Protein AF-A0A382MLG8-F1 (afdb_monomer)

Sequence (31 aa):
MNKTSLHNHHVALGAKMVNFGGFEMPVYYSG

Foldseek 3Di:
DAEDPCNVVCVVQQFDWDQDPNYTDGDDGPD

Structure (mmCIF, N/CA/C/O backbone):
data_AF-A0A382MLG8-F1
#
_entry.id   AF-A0A382MLG8-F1
#
loop_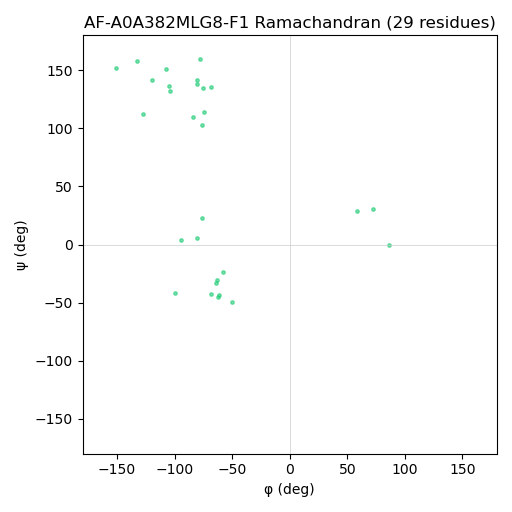
_atom_site.group_PDB
_atom_site.id
_atom_site.type_symbol
_atom_site.label_atom_id
_atom_site.label_alt_id
_atom_site.label_comp_id
_atom_site.label_asym_id
_atom_sit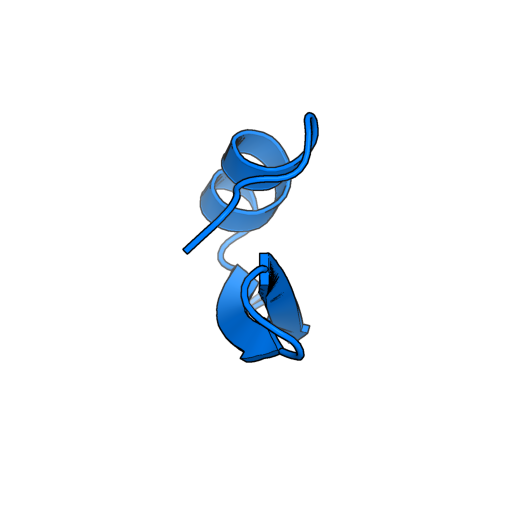e.label_entity_id
_atom_site.label_seq_id
_atom_site.pdbx_PDB_ins_code
_atom_site.Cartn_x
_atom_site.Cartn_y
_atom_site.Cartn_z
_atom_site.occupancy
_atom_site.B_iso_or_equiv
_atom_site.auth_seq_id
_atom_site.auth_comp_id
_atom_site.auth_asym_id
_atom_site.auth_atom_id
_atom_site.pdbx_PDB_model_num
ATOM 1 N N . MET A 1 1 ? -12.114 -8.146 5.969 1.00 71.81 1 MET A N 1
ATOM 2 C CA . MET A 1 1 ? -11.021 -7.169 5.796 1.00 71.81 1 MET A CA 1
ATOM 3 C C . MET A 1 1 ? -11.580 -5.998 5.018 1.00 71.81 1 MET A C 1
ATOM 5 O O . MET A 1 1 ? -12.194 -6.210 3.979 1.00 71.81 1 MET A O 1
ATOM 9 N N . ASN A 1 2 ? -11.457 -4.801 5.570 1.00 88.38 2 ASN A N 1
ATOM 10 C CA . ASN A 1 2 ? -11.945 -3.570 4.974 1.00 88.38 2 ASN A CA 1
ATOM 11 C C . ASN A 1 2 ? -10.944 -3.081 3.923 1.00 88.38 2 ASN A C 1
ATOM 13 O O . ASN A 1 2 ? -9.732 -3.184 4.107 1.00 88.38 2 ASN A O 1
ATOM 17 N N . LYS A 1 3 ? -11.449 -2.545 2.815 1.00 92.06 3 LYS A N 1
ATOM 18 C CA . LYS A 1 3 ? -10.627 -2.003 1.731 1.00 92.06 3 LYS A CA 1
ATOM 19 C C . LYS A 1 3 ? -10.676 -0.487 1.780 1.00 92.06 3 LYS A C 1
ATOM 21 O O . LYS A 1 3 ? -11.740 0.093 1.978 1.00 92.06 3 LYS A O 1
ATOM 26 N N . THR A 1 4 ? -9.528 0.150 1.607 1.00 91.06 4 THR A N 1
ATOM 27 C CA . THR A 1 4 ? -9.461 1.602 1.434 1.00 91.06 4 THR A CA 1
ATOM 28 C C . THR A 1 4 ? -9.860 1.968 0.004 1.00 91.06 4 THR A C 1
ATOM 30 O O . THR A 1 4 ? -9.780 1.137 -0.904 1.00 91.06 4 THR A O 1
ATOM 33 N N . SER A 1 5 ? -10.252 3.222 -0.233 1.00 93.75 5 SER A N 1
ATOM 34 C CA . SER A 1 5 ? -10.623 3.696 -1.576 1.00 93.75 5 SER A CA 1
ATOM 35 C C . SER A 1 5 ? -9.501 3.533 -2.611 1.00 93.75 5 SER A C 1
ATOM 37 O O . SER A 1 5 ? -9.771 3.420 -3.801 1.00 93.75 5 SER A O 1
ATOM 39 N N . LEU A 1 6 ? -8.242 3.478 -2.161 1.00 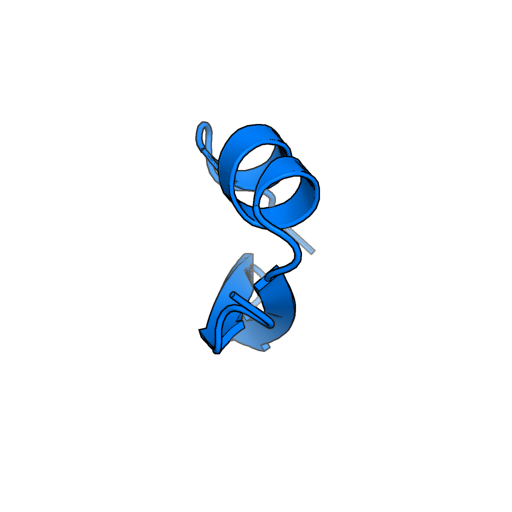93.88 6 LEU A N 1
ATOM 40 C CA . LEU A 1 6 ? -7.059 3.300 -3.007 1.00 93.88 6 LEU A CA 1
ATOM 41 C C . LEU A 1 6 ? -6.604 1.837 -3.132 1.00 93.88 6 LEU A C 1
ATOM 43 O O . LEU A 1 6 ? -5.606 1.573 -3.796 1.00 93.88 6 LEU A O 1
ATOM 47 N N . HIS A 1 7 ? -7.329 0.872 -2.554 1.00 93.88 7 HIS A N 1
ATOM 48 C CA . HIS A 1 7 ? -6.964 -0.550 -2.585 1.00 93.88 7 HIS A CA 1
ATOM 49 C C . HIS A 1 7 ? -6.635 -1.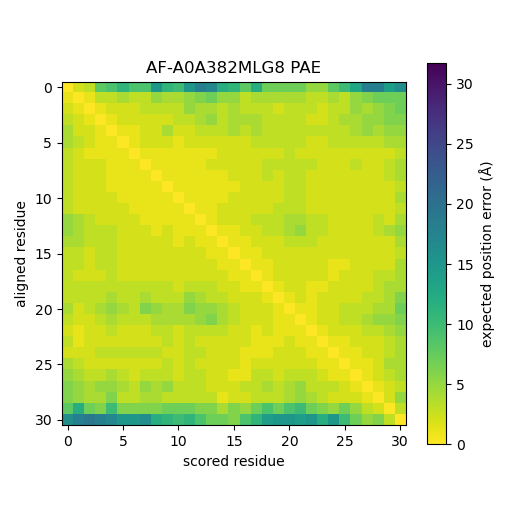046 -4.001 1.00 93.88 7 HIS A C 1
ATOM 51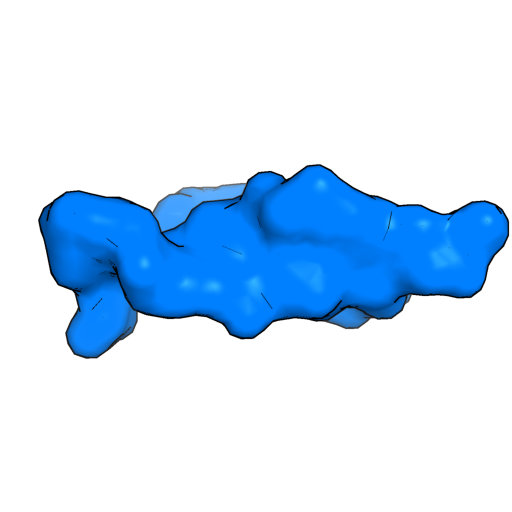 O O . HIS A 1 7 ? -5.569 -1.613 -4.227 1.00 93.88 7 HIS A O 1
ATOM 57 N N . ASN A 1 8 ? -7.506 -0.764 -4.974 1.00 94.06 8 ASN A N 1
ATOM 58 C CA . ASN A 1 8 ? -7.303 -1.193 -6.361 1.00 94.06 8 ASN A CA 1
ATOM 59 C C . ASN A 1 8 ? -6.064 -0.552 -6.998 1.00 94.06 8 ASN A C 1
ATOM 61 O O . ASN A 1 8 ? -5.401 -1.182 -7.815 1.00 94.06 8 ASN A O 1
ATOM 65 N N . HIS A 1 9 ? -5.736 0.684 -6.615 1.00 95.00 9 HIS A N 1
ATOM 66 C CA . HIS A 1 9 ? -4.547 1.369 -7.110 1.00 95.00 9 HIS A CA 1
ATOM 67 C C . HIS A 1 9 ? -3.273 0.708 -6.578 1.00 95.00 9 HIS A C 1
ATOM 69 O O . HIS A 1 9 ? -2.348 0.446 -7.338 1.00 95.00 9 HIS A O 1
ATOM 75 N N . HIS A 1 10 ? -3.257 0.351 -5.292 1.00 94.00 10 HIS A N 1
ATOM 76 C CA . HIS A 1 10 ? -2.138 -0.372 -4.696 1.00 94.00 10 HIS A CA 1
ATOM 77 C C . HIS A 1 10 ? -1.933 -1.743 -5.347 1.00 94.00 10 HIS A C 1
ATOM 79 O O . HIS A 1 10 ? -0.813 -2.083 -5.720 1.00 94.00 10 HIS A O 1
ATOM 85 N N . VAL A 1 11 ? -3.013 -2.499 -5.560 1.00 93.12 11 VAL A N 1
ATOM 86 C CA . VAL A 1 11 ? -2.948 -3.802 -6.241 1.00 93.12 11 VAL A CA 1
ATOM 87 C C . VAL A 1 11 ? -2.426 -3.655 -7.675 1.00 93.12 11 VAL A C 1
ATOM 89 O O . VAL A 1 11 ? -1.560 -4.423 -8.084 1.00 93.12 11 VAL A O 1
ATOM 92 N N . ALA A 1 12 ? -2.891 -2.646 -8.420 1.00 94.69 12 ALA A N 1
ATOM 93 C CA . ALA A 1 12 ? -2.436 -2.387 -9.788 1.00 94.69 12 ALA A CA 1
ATOM 94 C C . ALA A 1 12 ? -0.940 -2.031 -9.872 1.00 94.69 12 ALA A C 1
ATOM 96 O O . ALA A 1 12 ? -0.286 -2.366 -10.855 1.00 94.69 12 ALA A O 1
ATOM 97 N N . LEU A 1 13 ? -0.390 -1.400 -8.832 1.00 93.62 13 LEU A N 1
ATOM 98 C CA . LEU A 1 13 ? 1.039 -1.093 -8.707 1.00 93.62 13 LEU A CA 1
ATOM 99 C C . LEU A 1 13 ? 1.884 -2.291 -8.227 1.00 93.62 13 LEU A C 1
ATOM 101 O O . LEU A 1 13 ? 3.069 -2.125 -7.944 1.00 93.62 13 LEU A O 1
ATOM 105 N N . GLY A 1 14 ? 1.297 -3.484 -8.083 1.00 93.38 14 GLY A N 1
ATOM 106 C CA . GLY A 1 14 ? 2.003 -4.660 -7.568 1.00 93.38 14 GLY A CA 1
ATOM 107 C C . GLY A 1 14 ? 2.293 -4.574 -6.067 1.00 93.38 14 GLY A C 1
ATOM 108 O O . GLY A 1 14 ? 3.305 -5.086 -5.588 1.00 93.38 14 GLY A O 1
ATOM 109 N N . ALA A 1 15 ? 1.438 -3.894 -5.298 1.00 94.25 15 ALA A N 1
ATOM 110 C CA . ALA A 1 15 ? 1.607 -3.842 -3.856 1.00 94.25 15 ALA A CA 1
ATOM 111 C C . ALA A 1 15 ? 1.349 -5.201 -3.201 1.00 94.25 15 ALA A C 1
ATOM 113 O O . ALA A 1 15 ? 0.330 -5.856 -3.436 1.00 94.25 15 ALA A O 1
ATOM 114 N N . LYS A 1 16 ? 2.221 -5.574 -2.267 1.00 94.06 16 LYS A N 1
ATOM 115 C CA . LYS A 1 16 ? 1.958 -6.651 -1.318 1.00 94.06 16 LYS A CA 1
ATOM 116 C C . LYS A 1 16 ? 1.002 -6.151 -0.236 1.00 94.06 16 LYS A C 1
ATOM 118 O O . LYS A 1 16 ? 1.414 -5.429 0.675 1.00 94.06 16 LYS A O 1
ATOM 123 N N . MET A 1 17 ? -0.261 -6.548 -0.341 1.00 94.19 17 MET A N 1
ATOM 124 C CA . MET A 1 17 ? -1.310 -6.214 0.624 1.00 94.19 17 MET A CA 1
ATOM 125 C C . MET A 1 17 ? -1.248 -7.136 1.848 1.00 94.19 17 MET A C 1
ATOM 127 O O . MET A 1 17 ? -1.065 -8.347 1.712 1.00 94.19 17 MET A O 1
ATOM 131 N N . VAL A 1 18 ? -1.424 -6.578 3.046 1.00 94.25 18 VAL A N 1
ATOM 132 C CA . VAL A 1 18 ? -1.507 -7.339 4.304 1.00 94.25 18 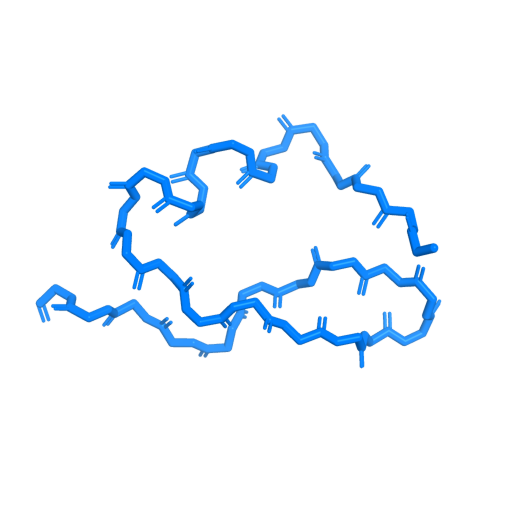VAL A CA 1
ATOM 133 C C . VAL A 1 18 ? -2.684 -6.874 5.155 1.00 94.25 18 VAL A C 1
ATOM 135 O O . VAL A 1 18 ? -3.155 -5.744 5.019 1.00 94.25 18 VAL A O 1
ATOM 138 N N . ASN A 1 19 ? -3.145 -7.745 6.058 1.00 93.88 19 ASN A N 1
ATOM 139 C CA . ASN A 1 19 ? -4.130 -7.376 7.068 1.00 93.88 19 ASN A CA 1
ATOM 140 C C . ASN A 1 19 ? -3.465 -6.533 8.159 1.00 93.88 19 ASN A C 1
ATOM 142 O O . ASN A 1 19 ? -2.631 -7.038 8.912 1.00 93.88 19 ASN A O 1
ATOM 146 N N . PHE A 1 20 ? -3.862 -5.272 8.263 1.00 91.50 20 PHE A N 1
ATOM 147 C CA . PHE A 1 20 ? -3.437 -4.375 9.324 1.00 91.50 20 PHE A CA 1
ATOM 148 C C . PHE A 1 20 ? -4.662 -3.749 9.985 1.00 91.50 20 PHE A C 1
ATOM 150 O O . PHE A 1 20 ? -5.403 -2.996 9.355 1.00 91.50 20 PHE A O 1
ATOM 157 N N . GLY A 1 21 ? -4.914 -4.097 11.251 1.00 91.19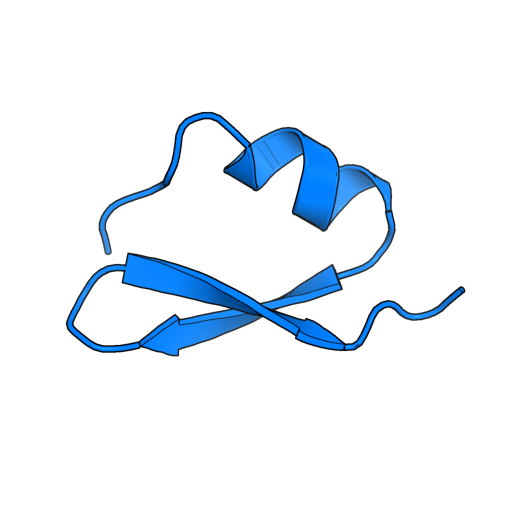 21 GLY A N 1
ATOM 158 C CA . GLY A 1 21 ? -6.047 -3.552 12.008 1.00 91.19 21 GLY A CA 1
ATOM 159 C C . GLY A 1 21 ? -7.413 -3.816 11.360 1.00 91.19 21 GLY A C 1
ATOM 160 O O . GLY A 1 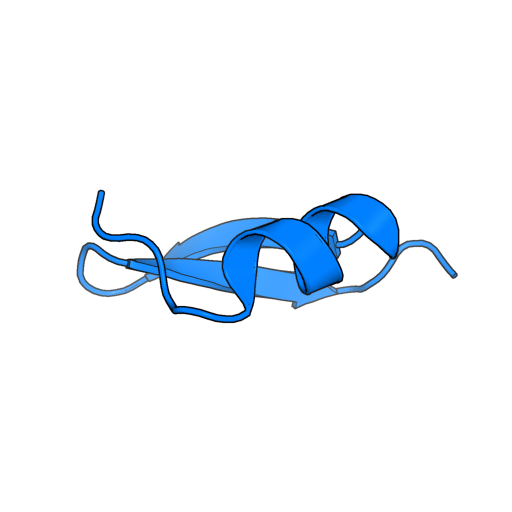21 ? -8.323 -3.005 11.497 1.00 91.19 21 GLY A O 1
ATOM 161 N N . GLY A 1 22 ? -7.551 -4.913 10.607 1.00 92.81 22 GLY A N 1
ATOM 162 C CA . GLY A 1 22 ? -8.775 -5.244 9.880 1.00 92.81 22 GLY A CA 1
ATOM 163 C C . GLY A 1 22 ? -8.883 -4.620 8.487 1.00 92.81 22 GLY A C 1
ATOM 164 O O . GLY A 1 22 ? -9.864 -4.912 7.804 1.00 92.81 22 GLY A O 1
ATOM 165 N N . PHE A 1 23 ? -7.901 -3.830 8.040 1.00 92.69 23 PHE A N 1
ATOM 166 C CA . PHE A 1 23 ? -7.833 -3.242 6.699 1.00 92.69 23 PHE A CA 1
ATOM 167 C C . PHE A 1 23 ? -6.767 -3.905 5.821 1.00 92.69 23 PHE A C 1
ATOM 169 O O . PHE A 1 23 ? -5.753 -4.389 6.318 1.00 92.69 23 PHE A O 1
ATOM 176 N N . GLU A 1 24 ? -6.981 -3.902 4.505 1.00 94.31 24 GLU A N 1
ATOM 177 C CA . GLU A 1 24 ? -5.952 -4.266 3.528 1.00 94.31 24 GLU A CA 1
ATOM 178 C C . GLU A 1 24 ? -5.061 -3.069 3.220 1.00 94.31 24 GLU A C 1
ATOM 180 O O . GLU A 1 24 ? -5.486 -2.123 2.552 1.00 94.31 24 GLU A O 1
ATOM 185 N N . MET A 1 25 ? -3.814 -3.142 3.681 1.00 93.69 25 MET A N 1
ATOM 186 C CA . MET A 1 25 ? -2.819 -2.081 3.532 1.00 93.69 25 MET A CA 1
ATOM 187 C C . MET A 1 25 ? -1.601 -2.581 2.741 1.00 93.69 25 MET A C 1
ATOM 189 O O . MET A 1 25 ? -1.183 -3.725 2.939 1.00 93.69 25 MET A O 1
ATOM 193 N N . PRO A 1 26 ? -1.013 -1.757 1.858 1.00 93.81 26 PRO A N 1
ATOM 194 C CA . PRO A 1 26 ? 0.204 -2.109 1.130 1.00 93.81 26 PRO A CA 1
ATOM 195 C C . PRO A 1 26 ? 1.440 -2.013 2.040 1.00 93.81 26 PRO A C 1
ATOM 197 O O . PRO A 1 26 ? 1.602 -1.028 2.755 1.00 93.81 26 PRO A O 1
ATOM 200 N N . VAL A 1 27 ? 2.330 -3.009 1.998 1.00 92.00 27 VAL A N 1
ATOM 201 C CA . VAL A 1 27 ? 3.611 -2.992 2.745 1.00 92.00 27 VAL A CA 1
ATOM 202 C C . VAL A 1 27 ? 4.782 -2.598 1.855 1.00 92.00 27 VAL A C 1
ATOM 204 O O . VAL A 1 27 ? 5.653 -1.842 2.270 1.00 92.00 27 VAL A O 1
ATOM 207 N N . TYR A 1 28 ? 4.817 -3.119 0.632 1.00 90.12 28 TYR A N 1
ATOM 208 C CA . TYR A 1 28 ? 5.848 -2.806 -0.354 1.00 90.12 28 TYR A CA 1
ATOM 209 C C . TYR A 1 28 ? 5.259 -2.945 -1.759 1.00 90.12 28 TYR A C 1
ATOM 211 O O . TYR A 1 28 ? 4.326 -3.728 -1.951 1.00 90.12 28 TYR A O 1
ATOM 219 N N . TYR A 1 29 ? 5.796 -2.194 -2.717 1.00 92.31 29 TYR A N 1
ATOM 220 C CA . TYR A 1 29 ? 5.444 -2.289 -4.132 1.00 92.31 29 TYR A CA 1
ATOM 221 C C . TYR A 1 29 ? 6.553 -3.028 -4.863 1.00 92.31 29 TYR A C 1
ATOM 223 O O . TYR A 1 29 ? 7.721 -2.694 -4.681 1.00 92.31 29 TYR A O 1
ATOM 231 N N . SER A 1 30 ? 6.201 -4.007 -5.691 1.00 80.69 30 SER A N 1
ATOM 232 C CA . SER A 1 30 ? 7.156 -4.774 -6.498 1.00 80.69 30 SER A CA 1
ATOM 233 C C . SER A 1 30 ? 7.693 -4.017 -7.721 1.00 80.69 30 SER A C 1
ATOM 235 O O . SER A 1 30 ? 8.073 -4.665 -8.693 1.00 80.69 30 SER A O 1
ATOM 237 N N . GLY A 1 31 ? 7.647 -2.681 -7.691 1.00 64.44 31 GLY A N 1
ATOM 238 C CA . GLY A 1 31 ? 8.167 -1.811 -8.747 1.00 64.44 31 GLY A CA 1
ATOM 239 C C . GLY A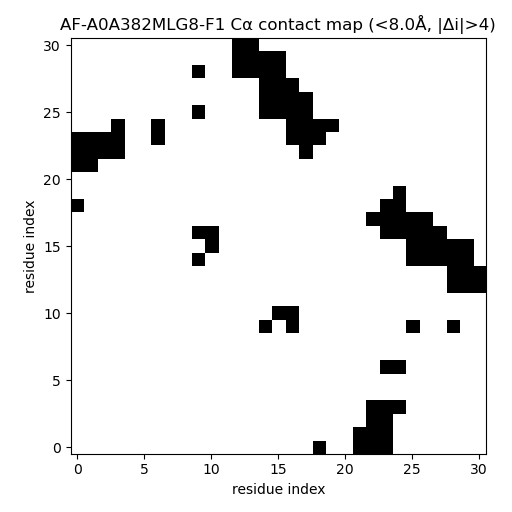 1 31 ? 9.681 -1.865 -8.859 1.00 64.44 31 GLY A C 1
ATOM 240 O O . GLY A 1 31 ? 10.342 -2.098 -7.821 1.00 64.44 31 GLY A O 1
#

Solvent-accessible surface area (backbone atoms only — not comparable to full-atom values): 1915 Å² total; per-residue (Å²): 119,47,73,52,96,57,40,68,58,40,52,74,56,45,28,48,66,41,84,52,98,56,26,51,42,70,79,49,59,75,113

pLDDT: mean 91.06, std 6.63, range [64.44, 95.0]

Organism: NCBI:txid408172

Secondary structure (DSSP, 8-state):
-EE-TTHHHHHHTTEEEEEETTEEEEEEE--

Nearest PDB structures (foldseek):
  1wos-assembly1_A  TM=9.349E-01  e=1.347E-02  Thermotoga maritima
  3a8k-assembly1_A  TM=9.170E-01  e=2.063E-02  Escherichia coli K-12
  1wsr-assembly1_A  TM=9.467E-01  e=3.913E-02  Homo sapiens
  3a8i-assembly1_A  TM=9.197E-01  e=3.161E-02  Escherichia coli K-12
  3gir-assembly1_A  TM=9.120E-01  e=2.156E-01  Bartonella henselae

Radius of gyration: 8.59 Å; Cα contacts (8 Å, |Δi|>4): 49; chains: 1; bounding box: 20×11×22 Å

InterPro domains:
  IPR027266 Aminomethyltransferase superfamily [G3DSA:3.30.1360.120] (3-30)